Protein AF-A0A8J6DKA1-F1 (afdb_monomer_lite)

pLDDT: mean 72.23, std 20.18, range [33.34, 97.38]

Foldseek 3Di:
DDDDDDDDPPDDDDPDDPDDDPPPDPVVVVVVVVVLCPQAQPLLSVVLVVVLCCQVVVVQLVPDPDPDPNDAAEAEAEAPPPVVSVLPPDDDPDPSNPCNSVSSVVSVVVSCVSGRYDYDYDHDPVVVD

Structure (mmCIF, N/CA/C/O backbone):
data_AF-A0A8J6DKA1-F1
#
_entry.id   AF-A0A8J6DKA1-F1
#
loop_
_atom_site.group_PDB
_atom_site.id
_atom_site.type_symbol
_atom_site.label_atom_id
_atom_site.label_alt_id
_atom_site.label_comp_id
_atom_site.label_asym_id
_atom_site.label_entity_id
_atom_site.label_seq_id
_atom_site.pdbx_PDB_ins_code
_atom_site.Cartn_x
_atom_site.Cartn_y
_atom_site.Cartn_z
_atom_site.occupancy
_atom_site.B_iso_or_equiv
_atom_site.auth_seq_id
_atom_site.auth_comp_id
_atom_site.auth_asym_id
_atom_site.auth_atom_id
_atom_site.pdbx_PDB_model_num
ATOM 1 N N . GLU A 1 1 ? 19.945 14.254 64.269 1.00 43.69 1 GLU A N 1
ATOM 2 C CA . GLU A 1 1 ? 19.054 13.519 63.350 1.00 43.69 1 GLU A CA 1
ATOM 3 C C . GLU A 1 1 ? 18.081 14.505 62.724 1.00 43.69 1 GLU A C 1
ATOM 5 O O . GLU A 1 1 ? 17.643 15.409 63.429 1.00 43.69 1 GLU A O 1
ATOM 10 N N . LEU A 1 2 ? 17.846 14.422 61.411 1.00 46.97 2 LEU A N 1
ATOM 11 C CA . LEU A 1 2 ? 16.911 15.310 60.709 1.00 46.97 2 LEU A CA 1
ATOM 12 C C . LEU A 1 2 ? 15.469 14.788 60.868 1.00 46.97 2 LEU A C 1
ATOM 14 O O . LEU A 1 2 ? 15.275 13.575 60.802 1.00 46.97 2 LEU A O 1
ATOM 18 N N . PRO A 1 3 ? 14.463 15.663 61.047 1.00 52.25 3 PRO A N 1
ATOM 19 C CA . PRO A 1 3 ? 13.072 15.241 61.179 1.00 52.25 3 PRO A CA 1
ATOM 20 C C . PRO A 1 3 ? 12.509 14.704 59.852 1.00 52.25 3 PRO A C 1
ATOM 22 O O . PRO A 1 3 ? 12.832 15.209 58.776 1.00 52.25 3 PRO A O 1
ATOM 25 N N . ALA A 1 4 ? 11.662 13.674 59.945 1.00 54.19 4 ALA A N 1
ATOM 26 C CA . ALA A 1 4 ? 10.959 13.075 58.812 1.00 54.19 4 ALA A CA 1
ATOM 27 C C . ALA A 1 4 ? 9.957 14.068 58.180 1.00 54.19 4 ALA A C 1
ATOM 29 O O . ALA A 1 4 ? 9.335 14.844 58.911 1.00 54.19 4 ALA A O 1
ATOM 30 N N . PRO A 1 5 ? 9.785 14.061 56.844 1.00 53.97 5 PRO A N 1
ATOM 31 C CA . PRO A 1 5 ? 8.886 14.983 56.159 1.00 53.97 5 PRO A CA 1
ATOM 32 C C . PRO A 1 5 ? 7.418 14.687 56.492 1.00 53.97 5 PRO A C 1
ATOM 34 O O . PRO A 1 5 ? 7.010 13.530 56.606 1.00 53.97 5 PRO A O 1
ATOM 37 N N . LEU A 1 6 ? 6.644 15.760 56.654 1.00 50.00 6 LEU A N 1
ATOM 38 C CA . LEU A 1 6 ? 5.221 15.728 56.973 1.00 50.00 6 LEU A CA 1
ATOM 39 C C . LEU A 1 6 ? 4.431 15.141 55.794 1.00 50.00 6 LEU A C 1
ATOM 41 O O . LEU A 1 6 ? 4.631 15.523 54.643 1.00 50.00 6 LEU A O 1
ATOM 45 N N . LEU A 1 7 ? 3.569 14.169 56.098 1.00 53.66 7 LEU A N 1
ATOM 46 C CA . LEU A 1 7 ? 2.579 13.637 55.171 1.00 53.66 7 LEU A CA 1
ATOM 47 C C . LEU A 1 7 ? 1.426 14.638 55.102 1.00 53.66 7 LEU A C 1
ATOM 49 O O . LEU A 1 7 ? 0.649 14.749 56.046 1.00 53.66 7 LEU A O 1
ATOM 53 N N . ASP A 1 8 ? 1.332 15.364 53.995 1.00 46.81 8 ASP A N 1
ATOM 54 C CA . ASP A 1 8 ? 0.204 16.250 53.741 1.00 46.81 8 ASP A CA 1
ATOM 55 C C . ASP A 1 8 ? -1.006 15.404 53.300 1.00 46.81 8 ASP A C 1
ATOM 57 O O . ASP A 1 8 ? -0.985 14.741 52.257 1.00 46.81 8 ASP A O 1
ATOM 61 N N . ASP A 1 9 ? -2.066 15.423 54.113 1.00 48.50 9 ASP A N 1
ATOM 62 C CA . ASP A 1 9 ? -3.357 14.759 53.894 1.00 48.50 9 ASP A CA 1
ATOM 63 C C . ASP A 1 9 ? -4.138 15.380 52.721 1.00 48.50 9 ASP A C 1
ATOM 65 O O . ASP A 1 9 ? -5.172 16.027 52.896 1.00 48.50 9 ASP A O 1
ATOM 69 N N . ASN A 1 10 ? -3.675 15.169 51.490 1.00 47.19 10 ASN A N 1
ATOM 70 C CA . ASN A 1 10 ? -4.478 15.448 50.299 1.00 47.19 10 ASN A CA 1
ATOM 71 C C . ASN A 1 10 ? -4.543 14.232 49.370 1.00 47.19 10 ASN A C 1
ATOM 73 O O . ASN A 1 10 ? -4.232 14.275 48.180 1.00 47.19 10 ASN A O 1
ATOM 77 N N . TYR A 1 11 ? -4.958 13.102 49.948 1.00 39.00 11 TYR A N 1
ATOM 78 C CA . TYR A 1 11 ? -5.411 11.941 49.198 1.00 39.00 11 TYR A CA 1
ATOM 79 C C . TYR A 1 11 ? -6.912 12.095 48.902 1.00 39.00 11 TYR A C 1
ATOM 81 O O . TYR A 1 11 ? -7.758 11.885 49.768 1.00 39.00 11 TYR A O 1
ATOM 89 N N . LYS A 1 12 ? -7.199 12.376 47.623 1.00 38.44 12 LYS A N 1
ATOM 90 C CA . LYS A 1 12 ? -8.488 12.288 46.903 1.00 38.44 12 LYS A CA 1
ATOM 91 C C . LYS A 1 12 ? -9.349 13.550 46.799 1.00 38.44 12 LYS A C 1
ATOM 93 O O . LYS A 1 12 ? -10.258 13.774 47.592 1.00 38.44 12 LYS A O 1
ATOM 98 N N . LYS A 1 13 ? -9.177 14.213 45.656 1.00 38.50 13 LYS A N 1
ATOM 99 C CA . LYS A 1 13 ? -10.180 14.755 44.712 1.00 38.50 13 LYS A CA 1
ATOM 100 C C . LYS A 1 13 ? -9.316 15.352 43.583 1.00 38.50 13 LYS A C 1
ATOM 102 O O . LYS A 1 13 ? -8.400 16.092 43.888 1.00 38.50 13 LYS A O 1
ATOM 107 N N . GLU A 1 14 ? -9.401 15.010 42.305 1.00 33.34 14 GLU A N 1
ATOM 108 C CA . GLU A 1 14 ? -10.546 14.662 41.477 1.00 33.34 14 GLU A CA 1
ATOM 109 C C . GLU A 1 14 ? -10.069 13.757 40.325 1.00 33.34 14 GLU A C 1
ATOM 111 O O . GLU A 1 14 ? -9.041 13.995 39.694 1.00 33.34 14 GLU A O 1
ATOM 116 N N . LEU A 1 15 ? -10.815 12.682 40.069 1.00 39.34 15 LEU A N 1
ATOM 117 C CA . LEU A 1 15 ? -10.857 12.066 38.748 1.00 39.34 15 LEU A CA 1
ATOM 118 C C . LEU A 1 15 ? -11.512 13.074 37.794 1.00 39.34 15 LEU A C 1
ATOM 120 O O . LEU A 1 15 ? -12.534 13.648 38.166 1.00 39.34 15 LEU A O 1
ATOM 124 N N . ASN A 1 16 ? -10.986 13.142 36.566 1.00 33.53 16 ASN A N 1
ATOM 125 C CA . ASN A 1 16 ? -11.526 13.796 35.362 1.00 33.53 16 ASN A CA 1
ATOM 126 C C . ASN A 1 16 ? -10.939 15.181 35.041 1.00 33.53 16 ASN A C 1
ATOM 128 O O . ASN A 1 16 ? -11.424 16.183 35.536 1.00 33.53 16 ASN A O 1
ATOM 132 N N . GLU A 1 17 ? -9.944 15.209 34.147 1.00 38.84 17 GLU A N 1
ATOM 133 C CA . GLU A 1 17 ? -9.934 15.999 32.897 1.00 38.84 17 GLU A CA 1
ATOM 134 C C . GLU A 1 17 ? -8.564 15.840 32.211 1.00 38.84 17 GLU A C 1
ATOM 136 O O . GLU A 1 17 ? -7.704 16.710 32.258 1.00 38.84 17 GLU A O 1
ATOM 141 N N . ASP A 1 18 ? -8.347 14.693 31.560 1.00 38.53 18 ASP A N 1
ATOM 142 C CA . ASP A 1 18 ? -7.302 14.557 30.536 1.00 38.53 18 ASP A CA 1
ATOM 143 C C . ASP A 1 18 ? -7.975 14.596 29.159 1.00 38.53 18 ASP A C 1
ATOM 145 O O . ASP A 1 18 ? -8.184 13.573 28.508 1.00 38.53 18 ASP A O 1
ATOM 149 N N . ILE A 1 19 ? -8.444 15.782 28.760 1.00 42.25 19 ILE A N 1
ATOM 150 C CA . ILE A 1 19 ? -8.932 16.042 27.401 1.00 42.25 19 ILE A CA 1
ATOM 151 C C . ILE A 1 19 ? -8.562 17.472 27.015 1.00 42.25 19 ILE A C 1
ATOM 153 O O . ILE A 1 19 ? -9.199 18.425 27.453 1.00 42.25 19 ILE A O 1
ATOM 157 N N . GLY A 1 20 ? -7.613 17.630 26.089 1.00 34.81 20 GLY A N 1
ATOM 158 C CA . GLY A 1 20 ? -7.610 18.838 25.267 1.00 34.81 20 GLY A CA 1
ATOM 159 C C . GLY A 1 20 ? -6.317 19.187 24.549 1.00 34.81 20 GLY A C 1
ATOM 160 O O . GLY A 1 20 ? -5.529 19.988 25.026 1.00 34.81 20 GLY A O 1
ATOM 161 N N . ASN A 1 21 ? -6.222 18.719 23.304 1.00 40.06 21 ASN A N 1
ATOM 162 C CA . ASN A 1 21 ? -5.446 19.312 22.212 1.00 40.06 21 ASN A CA 1
ATOM 163 C C . ASN A 1 21 ? -3.913 19.248 22.277 1.00 40.06 21 ASN A C 1
ATOM 165 O O . ASN A 1 21 ? -3.230 20.267 22.248 1.00 40.06 21 ASN A O 1
ATOM 169 N N . GLN A 1 22 ? -3.367 18.054 22.045 1.00 45.53 22 GLN A N 1
ATOM 170 C CA . GLN A 1 22 ? -2.225 17.954 21.129 1.00 45.53 22 GLN A CA 1
ATOM 171 C C . GLN A 1 22 ? -2.742 17.722 19.702 1.00 45.53 22 GLN A C 1
ATOM 173 O O . GLN A 1 22 ? -2.632 16.633 19.141 1.00 45.53 22 GLN A O 1
ATOM 178 N N . LYS A 1 23 ? -3.327 18.763 19.090 1.00 46.59 23 LYS A N 1
ATOM 179 C CA . LYS A 1 23 ? -3.440 18.823 17.626 1.00 46.59 23 LYS A CA 1
ATOM 180 C C . LYS A 1 23 ? -2.030 19.053 17.096 1.00 46.59 23 LYS A C 1
ATOM 182 O O . LYS A 1 23 ? -1.592 20.191 16.942 1.00 46.59 23 LYS A O 1
ATOM 187 N N . THR A 1 24 ? -1.298 17.975 16.832 1.00 42.34 24 THR A N 1
ATOM 188 C CA . THR A 1 24 ? -0.1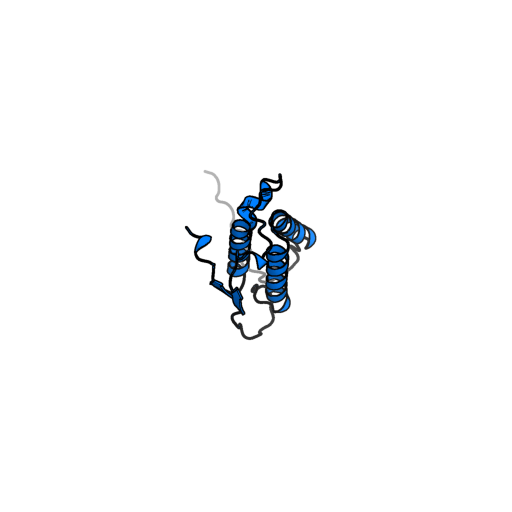72 18.083 15.904 1.00 42.34 24 THR A CA 1
ATOM 189 C C . THR A 1 24 ? -0.738 18.651 14.600 1.00 42.34 24 THR A C 1
ATOM 191 O O . THR A 1 24 ? -1.753 18.141 14.118 1.00 42.34 24 THR A O 1
ATOM 194 N N . PRO A 1 25 ? -0.183 19.753 14.060 1.00 42.00 25 PRO A N 1
ATOM 195 C CA . PRO A 1 25 ? -0.752 20.387 12.885 1.00 42.00 25 PRO A CA 1
ATOM 196 C C . PRO A 1 25 ? -0.794 19.351 11.772 1.00 42.00 25 PRO A C 1
ATOM 198 O O . PRO A 1 25 ? 0.229 18.745 11.453 1.00 42.00 25 PRO A O 1
ATOM 201 N N . GLU A 1 26 ? -1.965 19.145 11.186 1.00 52.41 26 GLU A N 1
ATOM 202 C CA . GLU A 1 26 ? -2.180 18.272 10.032 1.00 52.41 26 GLU A CA 1
ATOM 203 C C . GLU A 1 26 ? -1.108 18.507 8.946 1.00 52.41 26 GLU A C 1
ATOM 205 O O . GLU A 1 26 ? -0.643 17.572 8.301 1.00 52.41 26 GLU A O 1
ATOM 210 N N . SER A 1 27 ? -0.610 19.747 8.837 1.00 48.28 27 SER A N 1
ATOM 211 C CA . SER A 1 27 ? 0.508 20.163 7.985 1.00 48.28 27 SER A CA 1
ATOM 212 C C . SER A 1 27 ? 1.851 19.483 8.295 1.00 48.28 27 SER A C 1
ATOM 214 O O . SER A 1 27 ? 2.569 19.141 7.359 1.00 48.28 27 SER A O 1
ATOM 216 N N . ASN A 1 28 ? 2.193 19.230 9.562 1.00 52.00 28 ASN A N 1
ATOM 217 C CA . ASN A 1 28 ? 3.434 18.555 9.968 1.00 52.00 28 ASN A CA 1
ATOM 218 C C . ASN A 1 28 ? 3.401 17.052 9.658 1.00 52.00 28 ASN A C 1
ATOM 220 O O . ASN A 1 28 ? 4.393 16.489 9.188 1.00 52.00 28 ASN A O 1
ATOM 224 N N . ILE A 1 29 ? 2.254 16.398 9.872 1.00 54.00 29 ILE A N 1
ATOM 225 C CA . ILE A 1 29 ? 2.061 14.992 9.484 1.00 54.00 29 ILE A CA 1
ATOM 226 C C . ILE A 1 29 ? 2.068 14.885 7.956 1.00 54.00 29 ILE A C 1
ATOM 228 O O . ILE A 1 29 ? 2.826 14.093 7.399 1.00 54.00 29 ILE A O 1
ATOM 232 N N . LYS A 1 30 ? 1.314 15.747 7.266 1.00 51.06 30 LYS A N 1
ATOM 233 C CA . LYS A 1 30 ? 1.263 15.815 5.800 1.00 51.06 30 LYS A CA 1
ATOM 234 C C . LYS A 1 30 ? 2.645 16.062 5.187 1.00 51.06 30 LYS A C 1
ATOM 236 O O . LYS A 1 30 ? 2.983 15.393 4.214 1.00 51.06 30 LYS A O 1
ATOM 241 N N . MET A 1 31 ? 3.477 16.916 5.794 1.00 45.59 31 MET A N 1
ATOM 242 C CA . MET A 1 31 ? 4.881 17.101 5.401 1.00 45.59 31 MET A CA 1
ATOM 243 C C . MET A 1 31 ? 5.720 15.835 5.621 1.00 45.59 31 MET A C 1
ATOM 245 O O . MET A 1 31 ? 6.392 15.399 4.690 1.00 45.59 31 MET A O 1
ATOM 249 N N . LYS A 1 32 ? 5.655 15.181 6.792 1.00 54.88 32 LYS A N 1
ATOM 250 C CA . LYS A 1 32 ? 6.422 13.942 7.060 1.00 54.88 32 LYS A CA 1
ATOM 251 C C . LYS A 1 32 ? 6.074 12.802 6.103 1.00 54.88 32 LYS A C 1
ATOM 253 O O . LYS A 1 32 ? 6.965 12.035 5.740 1.00 54.88 32 LYS A O 1
ATOM 258 N N . ILE A 1 33 ? 4.813 12.674 5.690 1.00 58.06 33 ILE A N 1
ATOM 259 C CA . ILE A 1 33 ? 4.424 11.657 4.705 1.00 58.06 33 ILE A CA 1
ATOM 260 C C . ILE A 1 33 ? 4.813 12.106 3.283 1.00 58.06 33 ILE A C 1
ATOM 262 O O . ILE A 1 33 ? 5.324 11.295 2.516 1.00 58.06 33 ILE A O 1
ATOM 266 N N . ALA A 1 34 ? 4.688 13.395 2.942 1.00 57.09 34 ALA A N 1
ATOM 267 C CA . ALA A 1 34 ? 5.127 13.926 1.645 1.00 57.09 34 ALA A CA 1
ATOM 268 C C . ALA A 1 34 ? 6.614 13.649 1.353 1.00 57.09 34 ALA A C 1
ATOM 270 O O . ALA A 1 34 ? 6.937 13.236 0.239 1.00 57.09 34 ALA A O 1
ATOM 271 N N . TRP A 1 35 ? 7.496 13.768 2.354 1.00 58.16 35 TRP A N 1
ATOM 272 C CA . TRP A 1 35 ? 8.913 13.397 2.220 1.00 58.16 35 TRP A CA 1
ATOM 273 C C . TRP A 1 35 ? 9.121 11.905 1.928 1.00 58.16 35 TRP A C 1
ATOM 275 O O . TRP A 1 35 ? 10.016 11.547 1.167 1.00 58.16 35 TRP A O 1
ATOM 285 N N . ARG A 1 36 ? 8.262 11.022 2.458 1.00 62.31 36 ARG A N 1
ATOM 286 C CA . ARG A 1 36 ? 8.312 9.577 2.159 1.00 62.31 36 ARG A CA 1
ATOM 287 C C . ARG A 1 36 ? 7.888 9.252 0.723 1.00 62.31 36 ARG A C 1
ATOM 289 O O . ARG A 1 36 ? 8.271 8.207 0.208 1.00 62.31 36 ARG A O 1
ATOM 296 N N . TYR A 1 37 ? 7.124 10.138 0.081 1.00 67.44 37 TYR A N 1
ATOM 297 C CA . TYR A 1 37 ? 6.613 9.970 -1.282 1.00 67.44 37 TYR A CA 1
ATOM 298 C C . TYR A 1 37 ? 7.493 10.600 -2.371 1.00 67.44 37 TYR A C 1
ATOM 300 O O . TYR A 1 37 ? 7.166 10.455 -3.549 1.00 67.44 37 TYR A O 1
ATOM 308 N N . HIS A 1 38 ? 8.553 11.333 -2.012 1.00 67.12 38 HIS A N 1
ATOM 309 C CA . HIS A 1 38 ? 9.327 12.132 -2.971 1.00 67.12 38 HIS A CA 1
ATOM 310 C C . HIS A 1 38 ? 10.040 11.281 -4.036 1.00 67.12 38 HIS A C 1
ATOM 312 O O . HIS A 1 38 ? 10.132 11.705 -5.180 1.00 67.12 38 HIS A O 1
ATOM 318 N N . SER A 1 39 ? 10.461 10.063 -3.691 1.00 74.38 39 SER A N 1
ATOM 319 C CA . SER A 1 39 ? 11.218 9.174 -4.589 1.00 74.38 39 SER A CA 1
ATOM 320 C C . SER A 1 39 ? 10.415 7.966 -5.094 1.00 74.38 39 SER A C 1
ATOM 322 O O . SER A 1 39 ? 10.987 6.899 -5.316 1.00 74.38 39 SER A O 1
ATOM 324 N N . LEU A 1 40 ? 9.086 8.080 -5.189 1.00 84.56 40 LEU A N 1
ATOM 325 C CA . LEU A 1 40 ? 8.224 7.021 -5.729 1.00 84.56 40 LEU A CA 1
ATOM 326 C C . LEU A 1 40 ? 7.763 7.358 -7.144 1.00 84.56 40 LEU A C 1
ATOM 328 O O . LEU A 1 40 ? 7.468 8.518 -7.439 1.00 84.56 40 LEU A O 1
ATOM 332 N N . THR A 1 41 ? 7.600 6.331 -7.981 1.00 86.19 41 THR A N 1
ATOM 333 C CA . THR A 1 41 ? 6.932 6.481 -9.278 1.00 86.19 41 THR A CA 1
ATOM 334 C C . THR A 1 41 ? 5.492 6.956 -9.089 1.00 86.19 41 THR A C 1
ATOM 336 O O . THR A 1 41 ? 4.863 6.776 -8.035 1.00 86.19 41 THR A O 1
ATOM 339 N N . HIS A 1 42 ? 4.944 7.580 -10.133 1.00 85.44 42 HIS A N 1
ATOM 340 C CA . HIS A 1 42 ? 3.596 8.140 -10.085 1.00 85.44 42 HIS A CA 1
ATOM 341 C C . HIS A 1 42 ? 2.538 7.080 -9.732 1.00 85.44 42 HIS A C 1
ATOM 343 O O . HIS A 1 42 ? 1.645 7.351 -8.924 1.00 85.44 42 HIS A O 1
ATOM 349 N N . GLY A 1 43 ? 2.670 5.863 -10.275 1.00 88.75 43 GLY A N 1
ATOM 350 C CA . GLY A 1 43 ? 1.757 4.750 -10.004 1.00 88.75 43 GLY A CA 1
ATOM 351 C C . GLY A 1 43 ? 1.722 4.368 -8.524 1.00 88.75 43 GLY A C 1
ATOM 352 O O . GLY A 1 43 ? 0.653 4.343 -7.907 1.00 88.75 43 GLY A O 1
ATOM 353 N N . TYR A 1 44 ? 2.892 4.156 -7.919 1.00 91.31 44 TYR A N 1
ATOM 354 C CA . TYR A 1 44 ? 3.013 3.813 -6.500 1.00 91.31 44 TYR A CA 1
ATOM 355 C C . TYR A 1 44 ? 2.521 4.922 -5.573 1.00 91.31 44 TYR A C 1
ATOM 357 O O . TYR A 1 44 ? 1.826 4.650 -4.590 1.00 91.31 44 TYR A O 1
ATOM 365 N N . LYS A 1 45 ? 2.825 6.183 -5.899 1.00 89.38 45 LYS A N 1
ATOM 366 C CA . LYS A 1 45 ? 2.358 7.335 -5.122 1.00 89.38 45 LYS A CA 1
ATOM 367 C C . LYS A 1 45 ? 0.833 7.443 -5.130 1.00 89.38 45 LYS A C 1
ATOM 369 O O . LYS A 1 45 ? 0.232 7.613 -4.069 1.00 89.38 45 LYS A O 1
ATOM 374 N N . LYS A 1 46 ? 0.208 7.300 -6.303 1.00 91.19 46 LYS A N 1
ATOM 375 C CA . LYS A 1 46 ? -1.253 7.360 -6.453 1.00 91.19 46 LYS A CA 1
ATOM 376 C C . LYS A 1 46 ? -1.943 6.229 -5.691 1.00 91.19 46 LYS A C 1
ATOM 378 O O . LYS A 1 46 ? -2.931 6.476 -5.003 1.00 91.19 46 LYS A O 1
ATOM 383 N N . LEU A 1 47 ? -1.395 5.013 -5.755 1.00 94.50 47 LEU A N 1
ATOM 384 C CA . LEU A 1 47 ? -1.928 3.872 -5.010 1.00 94.50 47 LEU A CA 1
ATOM 385 C C . LEU A 1 47 ? -1.823 4.075 -3.491 1.00 94.50 47 LEU A C 1
ATOM 387 O O . LEU A 1 47 ? -2.798 3.838 -2.781 1.00 94.50 47 LEU A O 1
ATOM 391 N N . LEU A 1 48 ? -0.678 4.546 -2.985 1.00 93.69 48 LEU A N 1
ATOM 392 C CA . LEU A 1 48 ? -0.520 4.813 -1.550 1.00 93.69 48 LEU A CA 1
ATOM 393 C C . LEU A 1 48 ? -1.499 5.876 -1.056 1.00 93.69 48 LEU A C 1
ATOM 395 O O . LEU A 1 48 ? -2.125 5.679 -0.019 1.00 93.69 48 LEU A O 1
ATOM 399 N N . GLN A 1 49 ? -1.670 6.966 -1.807 1.00 92.88 49 GLN A N 1
ATOM 400 C CA . GLN A 1 49 ? -2.643 8.008 -1.469 1.00 92.88 49 GLN A CA 1
ATOM 401 C C . GLN A 1 49 ? -4.073 7.467 -1.443 1.00 92.88 49 GLN A C 1
ATOM 403 O O . GLN A 1 49 ? -4.822 7.765 -0.519 1.00 92.88 49 GLN A O 1
ATOM 408 N N . PHE A 1 50 ? -4.437 6.633 -2.417 1.00 94.94 50 PHE A N 1
ATOM 409 C CA . PHE A 1 50 ? -5.753 6.007 -2.462 1.00 94.94 50 PHE A CA 1
ATOM 410 C C . PHE A 1 50 ? -6.014 5.116 -1.239 1.00 94.94 50 PHE A C 1
ATOM 412 O O . PHE A 1 50 ? -7.028 5.280 -0.563 1.00 94.94 50 PHE A O 1
ATOM 419 N N . ILE A 1 51 ? -5.074 4.224 -0.907 1.00 95.12 51 ILE A N 1
ATOM 420 C CA . ILE A 1 51 ? -5.188 3.344 0.267 1.00 95.12 51 ILE A CA 1
ATOM 421 C C . ILE A 1 51 ? -5.253 4.173 1.555 1.00 95.12 51 ILE A C 1
ATOM 423 O O . ILE A 1 51 ? -6.068 3.894 2.433 1.00 95.12 51 ILE A O 1
ATOM 427 N N . GLN A 1 52 ? -4.416 5.205 1.661 1.00 93.12 52 GLN A N 1
ATOM 428 C CA . GLN A 1 52 ? -4.383 6.101 2.809 1.00 93.12 52 GLN A CA 1
ATOM 429 C C . GLN A 1 52 ? -5.730 6.816 3.002 1.00 93.12 52 GLN A C 1
ATOM 431 O O . GLN A 1 52 ? -6.231 6.860 4.124 1.00 93.12 52 GLN A O 1
ATOM 436 N N . ASN A 1 53 ? -6.335 7.325 1.927 1.00 92.44 53 ASN A N 1
ATOM 437 C CA . ASN A 1 53 ? -7.641 7.979 1.994 1.00 92.44 53 ASN A CA 1
ATOM 438 C C . ASN A 1 53 ? -8.732 7.013 2.459 1.00 92.44 53 ASN A C 1
ATOM 440 O O . ASN A 1 53 ? -9.449 7.348 3.394 1.00 92.44 53 ASN A O 1
ATOM 444 N N . ILE A 1 54 ? -8.799 5.795 1.903 1.00 91.81 54 ILE A N 1
ATOM 445 C CA . ILE A 1 54 ? -9.772 4.780 2.351 1.00 91.81 54 ILE A CA 1
ATOM 446 C C . ILE A 1 54 ? -9.600 4.488 3.845 1.00 91.81 54 ILE A C 1
ATOM 448 O O . ILE A 1 54 ? -10.579 4.439 4.585 1.00 91.81 54 ILE A O 1
ATOM 452 N N . ILE A 1 55 ? -8.357 4.318 4.308 1.00 90.62 55 ILE A N 1
ATOM 453 C CA . ILE A 1 55 ? -8.070 4.025 5.718 1.00 90.62 55 ILE A CA 1
ATOM 454 C C . ILE A 1 55 ? -8.598 5.126 6.644 1.00 90.62 55 ILE A C 1
ATOM 456 O O . ILE A 1 55 ? -9.185 4.808 7.679 1.00 90.62 55 ILE A O 1
ATOM 460 N N . TYR A 1 56 ? -8.409 6.396 6.284 1.00 88.38 56 TYR A N 1
ATOM 461 C CA . TYR A 1 56 ? -8.828 7.519 7.123 1.00 88.38 56 TYR A CA 1
ATOM 462 C C . TYR A 1 56 ? -10.319 7.839 7.005 1.00 88.38 56 TYR A C 1
ATOM 464 O O . TYR A 1 56 ? -10.977 8.040 8.023 1.00 88.38 56 TYR A O 1
ATOM 472 N N . GLU A 1 57 ? -10.865 7.862 5.789 1.00 86.62 57 GLU A N 1
ATOM 473 C CA . GLU A 1 57 ? -12.274 8.188 5.545 1.00 86.62 57 GLU A CA 1
ATOM 474 C C . GLU A 1 57 ? -13.210 7.129 6.137 1.00 86.62 57 GLU A C 1
ATOM 476 O O . GLU A 1 57 ? -14.243 7.464 6.723 1.00 86.62 57 GLU A O 1
ATOM 481 N N . GLU A 1 58 ? -12.831 5.850 6.052 1.00 84.69 58 GLU A N 1
ATOM 482 C CA . GLU A 1 58 ? -13.623 4.757 6.620 1.00 84.69 58 GLU A CA 1
ATOM 483 C C . GLU A 1 58 ? -13.273 4.433 8.083 1.00 84.69 58 GLU A C 1
ATOM 485 O O . GLU A 1 58 ? -13.984 3.658 8.728 1.00 84.69 58 GLU A O 1
ATOM 490 N N . GLY A 1 59 ? -12.233 5.064 8.641 1.00 86.19 59 GLY A N 1
ATOM 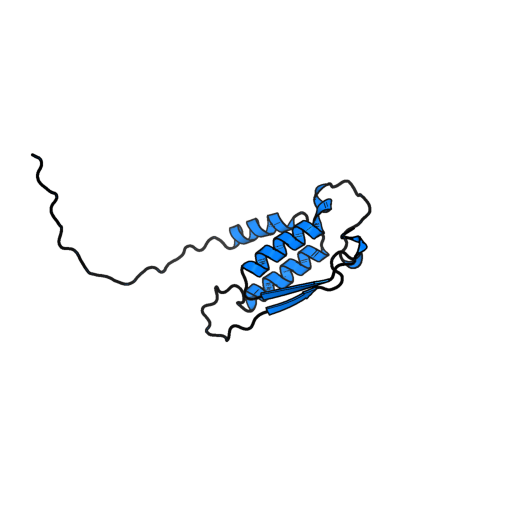491 C CA . GLY A 1 59 ? -11.857 4.939 10.052 1.00 86.19 59 GLY A CA 1
ATOM 492 C C . GLY A 1 59 ? -11.175 3.616 10.415 1.00 86.19 59 GLY A C 1
ATOM 493 O O . GLY A 1 59 ? -11.286 3.161 11.557 1.00 86.19 59 GLY A O 1
ATOM 494 N N . PHE A 1 60 ? -10.467 2.994 9.466 1.00 87.12 60 PHE A N 1
ATOM 495 C CA . PHE A 1 60 ? -9.673 1.783 9.704 1.00 87.12 60 PHE A CA 1
ATOM 496 C C . PHE A 1 60 ? -8.397 2.051 10.515 1.00 87.12 60 PHE A C 1
ATOM 498 O O . PHE A 1 60 ? -7.774 1.102 10.979 1.00 87.12 60 PHE A O 1
ATOM 505 N N . ASP A 1 61 ? -7.999 3.308 10.710 1.00 84.00 61 ASP A N 1
ATOM 506 C CA . ASP A 1 61 ? -6.825 3.718 11.496 1.00 84.00 61 ASP A CA 1
ATOM 507 C C . ASP A 1 61 ? -6.985 3.544 13.023 1.00 84.00 61 ASP A C 1
ATOM 509 O O . ASP A 1 61 ? -6.027 3.689 13.779 1.00 84.00 61 ASP A O 1
ATOM 513 N N . GLY A 1 62 ? -8.199 3.237 13.492 1.00 77.25 62 GLY A N 1
ATOM 514 C CA . GLY A 1 62 ? -8.507 3.052 14.910 1.00 77.25 62 GLY A CA 1
ATOM 515 C C . GLY A 1 62 ? -8.632 4.348 15.718 1.00 77.25 62 GLY A C 1
ATOM 516 O O . GLY A 1 62 ? -8.875 4.266 16.922 1.00 77.25 62 GLY A O 1
ATOM 517 N N . SER A 1 63 ? -8.514 5.523 15.086 1.00 77.44 63 SER A N 1
ATOM 518 C CA . SER A 1 63 ? -8.684 6.827 15.750 1.00 77.44 63 SER A CA 1
ATOM 519 C C . SER A 1 63 ? -10.159 7.238 15.872 1.00 77.44 63 SER A C 1
ATOM 521 O O . SER A 1 63 ? -10.539 8.057 16.720 1.00 77.44 63 SER A O 1
ATOM 523 N N . SER A 1 64 ? -11.022 6.650 15.037 1.00 69.62 64 SER A N 1
ATOM 524 C CA . SER A 1 64 ? -12.442 6.981 15.009 1.00 69.62 64 SER A CA 1
ATOM 525 C C . SER A 1 64 ? -13.182 6.441 16.244 1.00 69.62 64 SER A C 1
ATOM 527 O O . SER A 1 64 ? -13.218 5.247 16.531 1.00 69.62 64 SER A O 1
ATOM 529 N N . HIS A 1 65 ? -13.836 7.343 16.981 1.00 61.69 65 HIS A N 1
ATOM 530 C CA . HIS A 1 65 ? -14.642 7.018 18.168 1.00 61.69 65 HIS A CA 1
ATOM 531 C C . HIS A 1 65 ? -16.046 6.485 17.815 1.00 61.69 65 HIS A C 1
ATOM 533 O O . HIS A 1 65 ? -16.890 6.279 18.691 1.00 61.69 65 HIS A O 1
ATOM 539 N N . LYS A 1 66 ? -16.344 6.286 16.524 1.00 60.56 66 LYS A N 1
ATOM 540 C CA . LYS A 1 66 ? -17.654 5.800 16.084 1.00 60.56 66 LYS A CA 1
ATOM 541 C C . LYS A 1 66 ? -17.700 4.285 16.268 1.00 60.56 66 LYS A C 1
ATOM 543 O O . LYS A 1 66 ? -16.897 3.568 15.683 1.00 60.56 66 LYS A O 1
ATOM 548 N N . LYS A 1 67 ? -18.672 3.796 17.049 1.00 60.38 67 LYS A N 1
ATOM 549 C CA . LYS A 1 67 ? -18.988 2.368 17.270 1.00 60.38 67 LYS A CA 1
ATOM 550 C C . LYS A 1 67 ? -19.520 1.678 15.995 1.00 60.38 67 LYS A C 1
ATOM 552 O O . LYS A 1 67 ? -20.555 1.020 16.023 1.00 60.38 67 LYS A O 1
ATOM 557 N N . LYS A 1 68 ? -18.859 1.864 14.852 1.00 67.75 68 LYS A N 1
ATOM 558 C CA . LYS A 1 68 ? -19.094 1.075 13.642 1.00 67.75 68 LYS A CA 1
ATOM 559 C C . LYS A 1 68 ? -18.469 -0.299 13.886 1.00 67.75 68 LYS A C 1
ATOM 561 O O . LYS A 1 68 ? -17.423 -0.389 14.532 1.00 67.75 68 LYS A O 1
ATOM 566 N N . GLN A 1 69 ? -19.109 -1.372 13.426 1.00 68.00 69 GLN A N 1
ATOM 567 C CA . GLN A 1 69 ? -18.473 -2.685 13.502 1.00 68.00 69 GLN A CA 1
ATOM 568 C C . GLN A 1 69 ? -17.121 -2.629 12.787 1.00 68.00 69 GLN A C 1
ATOM 570 O O . GLN A 1 69 ? -17.007 -2.073 11.693 1.00 68.00 69 GLN A O 1
ATOM 575 N N . LYS A 1 70 ? -16.092 -3.157 13.449 1.00 68.88 70 LYS A N 1
ATOM 576 C CA . LYS A 1 70 ? -14.720 -3.139 12.954 1.00 68.88 70 LYS A CA 1
ATOM 577 C C . LYS A 1 70 ? -14.571 -4.193 11.857 1.00 68.88 70 LYS A C 1
ATOM 579 O O . LYS A 1 70 ? -14.191 -5.327 12.131 1.00 68.88 70 LYS A O 1
ATOM 584 N N . ASN A 1 71 ? -14.905 -3.823 10.625 1.00 83.06 71 ASN A N 1
ATOM 585 C CA . ASN A 1 71 ? -14.591 -4.634 9.455 1.00 83.06 71 ASN A CA 1
ATOM 586 C C . ASN A 1 71 ? -13.092 -4.538 9.150 1.00 83.06 71 ASN A C 1
ATOM 588 O O . ASN A 1 71 ? -12.474 -3.502 9.371 1.00 83.06 71 ASN A O 1
ATOM 592 N N . ILE A 1 72 ? -12.505 -5.626 8.653 1.00 90.31 72 ILE A N 1
ATOM 593 C CA . ILE A 1 72 ? -11.107 -5.637 8.207 1.00 90.31 72 ILE A CA 1
ATOM 594 C C . ILE A 1 72 ? -11.078 -5.221 6.736 1.00 90.31 72 ILE A C 1
ATOM 596 O O . ILE A 1 72 ? -11.701 -5.887 5.905 1.00 90.31 72 ILE A O 1
ATOM 600 N N . LEU A 1 73 ? -10.328 -4.169 6.404 1.00 93.62 73 LEU A N 1
ATOM 601 C CA . LEU A 1 73 ? -10.086 -3.774 5.016 1.00 93.62 73 LEU A CA 1
ATOM 602 C C . LEU A 1 73 ? -9.185 -4.814 4.334 1.00 93.62 73 LEU A C 1
ATOM 604 O O . LEU A 1 73 ? -8.057 -5.050 4.764 1.00 93.62 73 LEU A O 1
ATOM 608 N N . ARG A 1 74 ? -9.674 -5.444 3.265 1.00 95.50 74 ARG A N 1
ATOM 609 C CA . ARG A 1 74 ? -8.920 -6.436 2.485 1.00 95.50 74 ARG A CA 1
ATOM 610 C C . ARG A 1 74 ? -8.472 -5.812 1.172 1.00 95.50 74 ARG A C 1
ATOM 612 O O . ARG A 1 74 ? -9.308 -5.404 0.373 1.00 95.50 74 ARG A O 1
ATOM 619 N N . ILE A 1 75 ? -7.166 -5.756 0.950 1.00 97.12 75 ILE A N 1
ATOM 620 C CA . ILE A 1 75 ? -6.553 -5.134 -0.225 1.00 97.12 75 ILE A CA 1
ATOM 621 C C . ILE A 1 75 ? -5.870 -6.228 -1.046 1.00 97.12 75 ILE A C 1
ATOM 623 O O . ILE A 1 75 ? -5.095 -7.020 -0.514 1.00 97.12 75 ILE A O 1
ATOM 627 N N . GLY A 1 76 ? -6.157 -6.280 -2.344 1.00 97.38 76 GLY A N 1
ATOM 628 C CA . GLY A 1 76 ? -5.456 -7.137 -3.296 1.00 97.38 76 GLY A CA 1
ATOM 629 C C . GLY A 1 76 ? -4.731 -6.275 -4.318 1.00 97.38 76 GLY A C 1
ATOM 630 O O . GLY A 1 76 ? -5.376 -5.502 -5.022 1.00 97.38 76 GLY A O 1
ATOM 631 N N . VAL A 1 77 ? -3.408 -6.398 -4.404 1.00 95.75 77 VAL A N 1
ATOM 632 C CA . VAL A 1 77 ? -2.597 -5.694 -5.404 1.00 95.75 77 VAL A CA 1
ATOM 633 C C . VAL A 1 77 ? -1.984 -6.720 -6.347 1.00 95.75 77 VAL A C 1
ATOM 635 O O . VAL A 1 77 ? -1.120 -7.509 -5.959 1.00 95.75 77 VAL A O 1
ATOM 638 N N . GLN A 1 78 ? -2.455 -6.718 -7.591 1.00 94.06 78 GLN A N 1
ATOM 639 C CA . GLN A 1 78 ? -2.004 -7.660 -8.606 1.00 94.06 78 GLN A CA 1
ATOM 640 C C . GLN A 1 78 ? -0.827 -7.119 -9.414 1.00 94.06 78 GLN A C 1
ATOM 642 O O . GLN A 1 78 ? -0.734 -5.915 -9.652 1.00 94.06 78 GLN A O 1
ATOM 647 N N . SER A 1 79 ? 0.049 -8.030 -9.843 1.00 92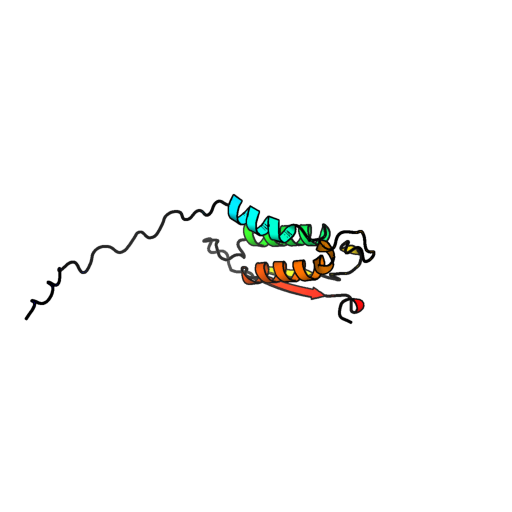.19 79 SER A N 1
ATOM 648 C CA . SER A 1 79 ? 1.177 -7.757 -10.743 1.00 92.19 79 SER A CA 1
ATOM 649 C C . SER A 1 79 ? 1.973 -6.491 -10.382 1.00 92.19 79 SER A C 1
ATOM 651 O O . SER A 1 79 ? 2.315 -5.692 -11.260 1.00 92.19 79 SER A O 1
ATOM 653 N N . LEU A 1 80 ? 2.227 -6.262 -9.088 1.00 91.81 80 LEU A N 1
ATOM 654 C CA . LEU A 1 80 ? 2.968 -5.086 -8.622 1.00 91.81 80 LEU A CA 1
ATOM 655 C C . LEU A 1 80 ? 4.435 -5.196 -9.094 1.00 91.81 80 LEU A C 1
ATOM 657 O O . LEU A 1 80 ? 4.970 -6.297 -9.199 1.00 91.81 80 LEU A O 1
ATOM 661 N N . GLY A 1 81 ? 5.050 -4.079 -9.490 1.00 87.44 81 GLY A N 1
ATOM 662 C CA . GLY A 1 81 ? 6.380 -4.081 -10.114 1.00 87.44 81 GLY A CA 1
ATOM 663 C C . GLY A 1 81 ? 6.416 -4.506 -11.586 1.00 87.44 81 GLY A C 1
ATOM 664 O O . GLY A 1 81 ? 7.477 -4.490 -12.200 1.00 87.44 81 GLY A O 1
ATOM 665 N N . SER A 1 82 ? 5.278 -4.868 -12.191 1.00 88.12 82 SER A N 1
ATOM 666 C CA . SER A 1 82 ? 5.211 -5.013 -13.651 1.00 88.12 82 SER A CA 1
ATOM 667 C C . SER A 1 82 ? 5.441 -3.663 -14.361 1.00 88.12 82 SER A C 1
ATOM 669 O O . SER A 1 82 ? 5.202 -2.614 -13.755 1.00 88.12 82 SER A O 1
ATOM 671 N N . PRO A 1 83 ? 5.817 -3.654 -15.657 1.00 83.69 83 PRO A N 1
ATOM 672 C CA . PRO A 1 83 ? 6.068 -2.417 -16.412 1.00 83.69 83 PRO A CA 1
ATOM 673 C C . PRO A 1 83 ? 4.916 -1.396 -16.396 1.00 83.69 83 PRO A C 1
ATOM 675 O O . PRO A 1 83 ? 5.130 -0.206 -16.595 1.00 83.69 83 PRO A O 1
ATOM 678 N N . LEU A 1 84 ? 3.689 -1.838 -16.102 1.00 83.94 84 LEU A N 1
ATOM 679 C CA . LEU A 1 84 ? 2.506 -0.981 -15.977 1.00 83.94 84 LEU A CA 1
ATOM 680 C C . LEU A 1 84 ? 2.602 0.051 -14.837 1.00 83.94 84 LEU A C 1
ATOM 682 O O . LEU A 1 84 ? 1.850 1.023 -14.835 1.00 83.94 84 LEU A O 1
ATOM 686 N N . TRP A 1 85 ? 3.498 -0.149 -13.865 1.00 85.06 85 TRP A N 1
ATOM 687 C CA . TRP A 1 85 ? 3.668 0.749 -12.716 1.00 85.06 85 TRP A CA 1
ATOM 688 C C . TRP A 1 85 ? 4.623 1.922 -12.974 1.00 85.06 85 TRP A C 1
ATOM 690 O O . TRP A 1 85 ? 4.747 2.796 -12.112 1.00 85.06 85 TRP A O 1
ATOM 700 N N . GLY A 1 86 ? 5.249 1.970 -14.156 1.00 73.94 86 GLY A N 1
ATOM 701 C CA . GLY A 1 86 ? 6.171 3.042 -14.534 1.00 73.94 86 GLY A CA 1
ATOM 702 C C . GLY A 1 86 ? 7.482 3.022 -13.745 1.00 73.94 86 GLY A C 1
ATOM 703 O O . GLY A 1 86 ? 8.062 4.078 -13.513 1.00 73.94 86 GLY A O 1
ATOM 704 N N . ASP A 1 87 ? 7.915 1.844 -13.277 1.00 68.38 87 ASP A N 1
ATOM 705 C CA . ASP A 1 87 ? 9.324 1.618 -12.941 1.00 68.38 87 ASP A CA 1
ATOM 706 C C . ASP A 1 87 ? 10.071 1.504 -14.273 1.00 68.38 87 ASP A C 1
ATOM 708 O O . ASP A 1 87 ? 10.145 0.431 -14.875 1.00 68.38 87 ASP A O 1
ATOM 712 N N . ASP A 1 88 ? 10.554 2.632 -14.784 1.00 63.44 88 ASP A N 1
ATOM 713 C CA . ASP A 1 88 ? 11.352 2.646 -16.002 1.0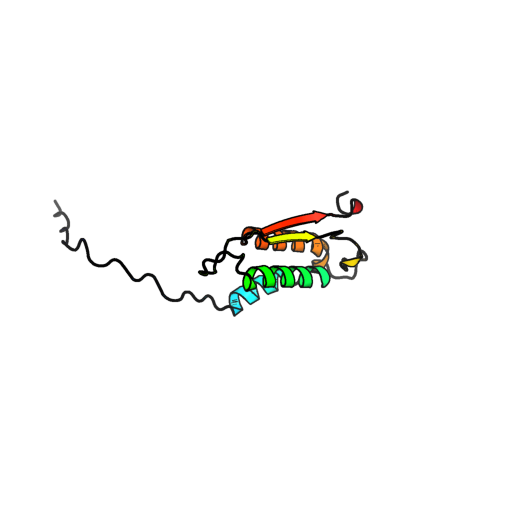0 63.44 88 ASP A CA 1
ATOM 714 C C . ASP A 1 88 ? 12.678 1.918 -15.722 1.00 63.44 88 ASP A C 1
ATOM 716 O O . ASP A 1 88 ? 13.562 2.415 -15.027 1.00 63.44 88 ASP A O 1
ATOM 720 N N . ILE A 1 89 ? 12.810 0.701 -16.260 1.00 57.97 89 ILE A N 1
ATOM 721 C CA . ILE A 1 89 ? 14.002 -0.165 -16.150 1.00 57.97 89 ILE A CA 1
ATOM 722 C C . ILE A 1 89 ? 15.228 0.467 -16.849 1.00 57.97 89 ILE A C 1
ATOM 724 O O . ILE A 1 89 ? 16.361 0.034 -16.644 1.00 57.97 89 ILE A O 1
ATOM 728 N N . CYS A 1 90 ? 15.031 1.510 -17.661 1.00 50.12 90 CYS A N 1
ATOM 729 C CA . CYS A 1 90 ? 16.102 2.179 -18.388 1.00 50.12 90 CYS A CA 1
ATOM 730 C C . CYS A 1 90 ? 16.568 3.436 -17.648 1.00 50.12 90 CYS A C 1
ATOM 732 O O . CYS A 1 90 ? 15.893 4.462 -17.631 1.00 50.12 90 CYS A O 1
ATOM 734 N N . CYS A 1 91 ? 17.759 3.324 -17.067 1.00 50.22 91 CYS A N 1
ATOM 735 C CA . CYS A 1 91 ? 18.545 4.370 -16.430 1.00 50.22 91 CYS A CA 1
ATOM 736 C C . CYS A 1 91 ? 18.375 5.742 -17.106 1.00 50.22 91 CYS A C 1
ATOM 738 O O . CYS A 1 91 ? 18.916 5.973 -18.183 1.00 50.22 91 CYS A O 1
ATOM 740 N N . THR A 1 92 ? 17.658 6.655 -16.456 1.00 47.56 92 THR A N 1
ATOM 741 C CA . THR A 1 92 ? 17.682 8.090 -16.770 1.00 47.56 92 THR A CA 1
ATOM 742 C C . THR A 1 92 ? 18.193 8.801 -15.522 1.00 47.56 92 THR A C 1
ATOM 744 O O . THR A 1 92 ? 17.435 8.998 -14.580 1.00 47.56 92 THR A O 1
ATOM 747 N N . GLU A 1 93 ? 19.508 9.045 -15.474 1.00 49.59 93 GLU A N 1
ATOM 748 C CA . GLU A 1 93 ? 20.307 9.985 -14.647 1.00 49.59 93 GLU A CA 1
ATOM 749 C C . GLU A 1 93 ? 19.976 10.309 -13.160 1.00 49.59 93 GLU A C 1
ATOM 751 O O . GLU A 1 93 ? 20.748 11.036 -12.538 1.00 49.59 93 GLU A O 1
ATOM 756 N N . ASN A 1 94 ? 18.922 9.788 -12.527 1.00 52.22 94 ASN A N 1
ATOM 757 C CA . ASN A 1 94 ? 18.528 10.115 -11.151 1.00 52.22 94 ASN A CA 1
ATOM 758 C C . ASN A 1 94 ? 18.465 8.857 -10.272 1.00 52.22 94 ASN A C 1
ATOM 760 O O . ASN A 1 94 ? 17.502 8.090 -10.276 1.00 52.22 94 ASN A O 1
ATOM 764 N N . CYS A 1 95 ? 19.519 8.679 -9.473 1.00 52.88 95 CYS A N 1
ATOM 765 C CA . CYS A 1 95 ? 19.764 7.563 -8.550 1.00 52.88 95 CYS A CA 1
ATOM 766 C C . CYS A 1 95 ? 18.627 7.310 -7.530 1.00 52.88 95 CYS A C 1
ATOM 768 O O . CYS A 1 95 ? 18.449 6.185 -7.056 1.00 52.88 95 CYS A O 1
ATOM 770 N N . ASP A 1 96 ? 17.805 8.316 -7.221 1.00 57.28 96 ASP A N 1
ATOM 771 C CA . ASP A 1 96 ? 16.818 8.242 -6.137 1.00 57.28 96 ASP A CA 1
ATOM 772 C C . ASP A 1 96 ? 15.616 7.323 -6.415 1.00 57.28 96 ASP A C 1
ATOM 774 O O . ASP A 1 96 ? 15.009 6.804 -5.465 1.00 57.28 96 ASP A O 1
ATOM 778 N N . SER A 1 97 ? 15.280 7.086 -7.686 1.00 61.97 97 SER A N 1
ATOM 779 C CA . SER A 1 97 ? 14.123 6.271 -8.098 1.00 61.97 97 SER A CA 1
ATOM 780 C C . SER A 1 97 ? 14.427 4.773 -8.201 1.00 61.97 97 SER A C 1
ATOM 782 O O . SER A 1 97 ? 13.505 3.971 -8.303 1.00 61.97 97 SER A O 1
ATOM 784 N N . SER A 1 98 ? 15.695 4.369 -8.098 1.00 65.69 98 SER A N 1
ATOM 785 C CA . SER A 1 98 ? 16.150 2.969 -8.226 1.00 65.69 98 SER A CA 1
ATOM 786 C C . SER A 1 98 ? 15.467 1.982 -7.267 1.00 65.69 98 SER A C 1
ATOM 788 O O . SER A 1 98 ? 15.344 0.795 -7.554 1.00 65.69 98 SER A O 1
ATOM 790 N N . HIS A 1 99 ? 14.986 2.471 -6.123 1.00 79.06 99 HIS A N 1
ATOM 791 C CA . HIS A 1 99 ? 14.351 1.657 -5.088 1.00 79.06 99 HIS A CA 1
ATOM 792 C C . HIS A 1 99 ? 12.866 1.975 -4.904 1.00 79.06 99 HIS A C 1
ATOM 794 O O . HIS A 1 99 ? 12.329 1.771 -3.813 1.00 79.06 99 HIS A O 1
ATOM 800 N N . SER A 1 100 ? 12.195 2.502 -5.930 1.00 84.69 100 SER A N 1
ATOM 801 C CA . SER A 1 100 ? 10.816 2.986 -5.813 1.00 84.69 100 SER A CA 1
ATOM 802 C C . SER A 1 100 ? 9.847 1.886 -5.332 1.00 84.69 100 SER A C 1
ATOM 804 O O . SER A 1 100 ? 9.106 2.111 -4.373 1.00 84.69 100 SER A O 1
ATOM 806 N N . LEU A 1 101 ? 9.938 0.664 -5.880 1.00 87.94 101 LEU A N 1
ATOM 807 C CA . LEU A 1 101 ? 9.136 -0.487 -5.448 1.00 87.94 101 LEU A CA 1
ATOM 808 C C . LEU A 1 101 ? 9.392 -0.846 -3.978 1.00 87.94 101 LEU A C 1
ATOM 810 O O . LEU A 1 101 ? 8.458 -1.039 -3.199 1.00 87.94 101 LEU A O 1
ATOM 814 N N . MET A 1 102 ? 10.658 -0.905 -3.566 1.00 87.12 102 MET A N 1
ATOM 815 C CA . MET A 1 102 ? 11.021 -1.269 -2.194 1.00 87.12 102 MET A CA 1
ATOM 816 C C . MET A 1 102 ? 10.590 -0.191 -1.191 1.00 87.12 102 MET A C 1
ATOM 818 O O . MET A 1 102 ? 10.036 -0.504 -0.134 1.00 87.12 102 MET A O 1
ATOM 822 N N . LYS A 1 103 ? 10.764 1.086 -1.553 1.00 88.31 103 LYS A N 1
ATOM 823 C CA . LYS A 1 103 ? 10.264 2.239 -0.794 1.00 88.31 103 LYS A CA 1
ATOM 824 C C . LYS A 1 103 ? 8.736 2.194 -0.691 1.00 88.31 103 LYS A C 1
ATOM 826 O O . LYS A 1 103 ? 8.204 2.373 0.404 1.00 88.31 103 LYS A O 1
ATOM 831 N N . PHE A 1 104 ? 8.033 1.890 -1.785 1.00 91.81 104 PHE A N 1
ATOM 832 C CA . PHE A 1 104 ? 6.579 1.718 -1.795 1.00 91.81 104 PHE A CA 1
ATOM 833 C C . PHE A 1 104 ? 6.149 0.620 -0.821 1.00 91.81 104 PHE A C 1
ATOM 835 O O . PHE A 1 104 ? 5.316 0.874 0.047 1.00 91.81 104 PHE A O 1
ATOM 842 N N . LEU A 1 105 ? 6.753 -0.571 -0.908 1.00 92.81 105 LEU A N 1
ATOM 843 C CA . LEU A 1 105 ? 6.431 -1.698 -0.031 1.00 92.81 105 LEU A CA 1
ATOM 844 C C . LEU A 1 105 ? 6.693 -1.360 1.438 1.00 92.81 105 LEU A C 1
ATOM 846 O O . LEU A 1 105 ? 5.889 -1.708 2.302 1.00 92.81 105 LEU A O 1
ATOM 850 N N . TYR A 1 106 ? 7.782 -0.648 1.729 1.00 92.31 106 TYR A N 1
ATOM 851 C CA . TYR A 1 106 ? 8.109 -0.210 3.083 1.00 92.31 106 TYR A CA 1
ATOM 852 C C . TYR A 1 106 ? 7.073 0.775 3.643 1.00 92.31 106 TYR A C 1
ATOM 854 O O . TYR A 1 106 ? 6.595 0.605 4.769 1.00 92.31 106 TYR A O 1
ATOM 862 N N . VAL A 1 107 ? 6.680 1.778 2.854 1.00 92.62 107 VAL A N 1
ATOM 863 C CA . VAL A 1 107 ? 5.660 2.757 3.259 1.00 92.62 107 VAL A CA 1
ATOM 864 C C . VAL A 1 107 ? 4.290 2.087 3.400 1.00 92.62 107 VAL A C 1
ATOM 866 O O . VAL A 1 107 ? 3.633 2.277 4.426 1.00 92.62 107 VAL A O 1
ATOM 869 N N . LEU A 1 108 ? 3.896 1.246 2.438 1.00 94.75 108 LEU A N 1
ATOM 870 C CA . LEU A 1 108 ? 2.657 0.464 2.480 1.00 94.75 108 LEU A CA 1
ATOM 871 C C . LEU A 1 108 ? 2.610 -0.402 3.741 1.00 94.75 108 LEU A C 1
ATOM 873 O O . LEU A 1 108 ? 1.638 -0.369 4.489 1.00 94.75 108 LEU A O 1
ATOM 877 N N . ARG A 1 109 ? 3.693 -1.127 4.031 1.00 93.56 109 ARG A N 1
ATOM 878 C CA . ARG A 1 109 ? 3.834 -1.956 5.232 1.00 93.56 109 ARG A CA 1
ATOM 879 C C . ARG A 1 109 ? 3.595 -1.160 6.520 1.00 93.56 109 ARG A C 1
ATOM 881 O O . ARG A 1 109 ? 3.006 -1.700 7.459 1.00 93.56 109 ARG A O 1
ATOM 888 N N . GLY A 1 110 ? 4.087 0.077 6.585 1.00 92.62 110 GLY A N 1
ATOM 889 C CA . GLY A 1 110 ? 3.855 0.983 7.710 1.00 92.62 110 GLY A CA 1
ATOM 890 C C . GLY A 1 110 ? 2.384 1.379 7.836 1.00 92.62 110 GLY A C 1
ATOM 891 O O . GLY A 1 110 ? 1.811 1.237 8.911 1.00 92.62 110 GLY A O 1
ATOM 892 N N . LEU A 1 111 ? 1.770 1.790 6.725 1.00 92.50 111 LEU A N 1
ATOM 893 C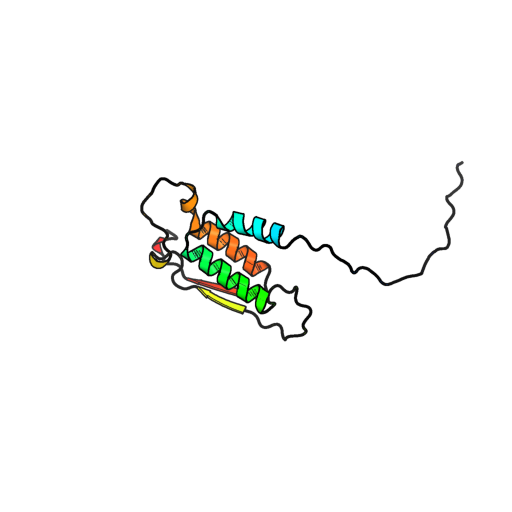 CA . LEU A 1 111 ? 0.364 2.200 6.661 1.00 92.50 111 LEU A CA 1
ATOM 894 C C . LEU A 1 111 ? -0.605 1.072 7.066 1.00 92.50 111 LEU A C 1
ATOM 896 O O . LEU A 1 111 ? -1.565 1.293 7.806 1.00 92.50 111 LEU A O 1
ATOM 900 N N . LEU A 1 112 ? -0.328 -0.158 6.626 1.00 94.06 112 LEU A N 1
ATOM 901 C CA . LEU A 1 112 ? -1.128 -1.333 6.986 1.00 94.06 112 LEU A CA 1
ATOM 902 C C . LEU A 1 112 ? -0.978 -1.699 8.468 1.00 94.06 112 LEU A C 1
ATOM 904 O O . LEU A 1 112 ? -1.944 -2.104 9.096 1.00 94.06 112 LEU A O 1
ATOM 908 N N . ARG A 1 113 ? 0.211 -1.520 9.064 1.00 92.69 113 ARG A N 1
ATOM 909 C CA . ARG A 1 113 ? 0.418 -1.762 10.507 1.00 92.69 113 ARG A CA 1
ATOM 910 C C . ARG A 1 113 ? -0.343 -0.793 11.400 1.00 92.69 113 ARG A C 1
ATOM 912 O O . ARG A 1 113 ? -0.630 -1.134 12.541 1.00 92.69 113 ARG A O 1
ATOM 919 N N . THR A 1 114 ? -0.628 0.404 10.902 1.00 90.38 114 THR A N 1
ATOM 920 C CA . THR A 1 114 ? -1.385 1.431 11.623 1.00 90.38 114 THR A CA 1
ATOM 921 C C . THR A 1 114 ? -2.873 1.412 11.275 1.00 90.38 114 THR A C 1
ATOM 923 O O . THR A 1 114 ? -3.565 2.383 11.552 1.00 90.38 114 THR A O 1
ATOM 926 N N . SER A 1 115 ? -3.371 0.353 10.631 1.00 91.12 115 SER A N 1
ATOM 927 C CA . SER A 1 115 ? -4.782 0.220 10.270 1.00 91.12 115 SER A CA 1
ATOM 928 C C . SER A 1 115 ? -5.287 -1.209 10.459 1.00 91.12 115 SER A C 1
ATOM 930 O O . SER A 1 115 ? -4.519 -2.167 10.506 1.00 91.12 115 SER A O 1
ATOM 932 N N . LEU A 1 116 ? -6.603 -1.372 10.554 1.00 92.19 116 LEU A N 1
ATOM 933 C CA . LEU A 1 116 ? -7.264 -2.671 10.585 1.00 92.19 116 LEU A CA 1
ATOM 934 C C . LEU A 1 116 ? -7.425 -3.209 9.157 1.00 92.19 116 LEU A C 1
ATOM 936 O O . LEU A 1 116 ? -8.527 -3.262 8.605 1.00 92.19 116 LEU A O 1
ATOM 940 N N . SER A 1 117 ? -6.303 -3.569 8.540 1.00 93.44 117 SER A N 1
ATOM 941 C CA . SER A 1 117 ? -6.263 -4.005 7.149 1.00 93.44 117 SER A CA 1
ATOM 942 C C . SER A 1 117 ? -5.317 -5.183 6.917 1.00 93.44 117 SER A C 1
ATOM 944 O O . SER A 1 117 ? -4.382 -5.434 7.677 1.00 93.44 117 SER A O 1
ATOM 946 N N . ALA A 1 118 ? -5.573 -5.922 5.843 1.00 95.06 118 ALA A N 1
ATOM 947 C CA . ALA A 1 118 ? -4.699 -6.962 5.322 1.00 95.06 118 ALA A CA 1
ATOM 948 C C . ALA A 1 118 ? -4.506 -6.740 3.821 1.00 95.06 118 ALA A C 1
ATOM 950 O O . ALA A 1 118 ? -5.464 -6.443 3.107 1.00 95.06 118 ALA A O 1
ATOM 951 N N . CYS A 1 119 ? -3.274 -6.900 3.340 1.00 97.00 119 CYS A N 1
ATOM 952 C CA . CYS A 1 119 ? -2.934 -6.726 1.934 1.00 97.00 119 CYS A CA 1
ATOM 953 C C . CYS A 1 119 ? -2.257 -7.983 1.389 1.00 97.00 119 CYS A C 1
ATOM 955 O O . CYS A 1 119 ? -1.304 -8.480 1.990 1.00 97.00 119 CYS A O 1
ATOM 957 N N . ILE A 1 120 ? -2.745 -8.472 0.252 1.00 97.38 120 ILE A N 1
ATOM 958 C CA . ILE A 1 120 ? -2.122 -9.540 -0.529 1.00 97.38 120 ILE A CA 1
ATOM 959 C C . ILE A 1 120 ? -1.540 -8.909 -1.786 1.00 97.38 120 ILE A C 1
ATOM 961 O O . ILE A 1 120 ? -2.220 -8.161 -2.490 1.00 97.38 120 ILE A O 1
ATOM 965 N N . ILE A 1 121 ? -0.280 -9.225 -2.065 1.00 95.94 121 ILE A N 1
ATOM 966 C CA . ILE A 1 121 ? 0.463 -8.681 -3.196 1.00 95.94 121 ILE A CA 1
ATOM 967 C C . ILE A 1 121 ? 0.977 -9.841 -4.039 1.00 95.94 121 ILE A C 1
ATOM 969 O O . ILE A 1 121 ? 1.572 -10.776 -3.507 1.00 95.94 121 ILE A O 1
ATOM 973 N N . THR A 1 122 ? 0.785 -9.761 -5.353 1.00 95.5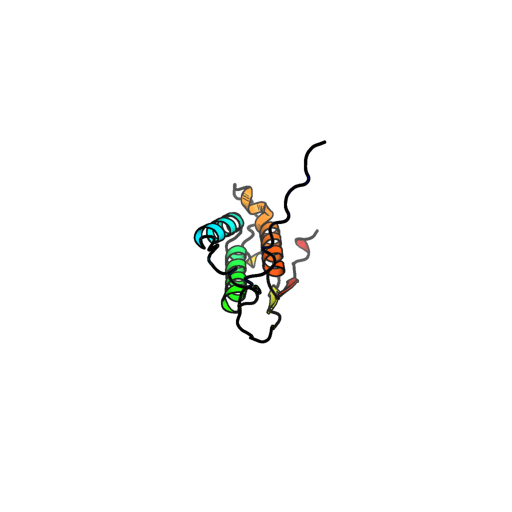6 122 THR A N 1
ATOM 974 C CA . THR A 1 122 ? 1.412 -10.678 -6.314 1.00 95.56 122 THR A CA 1
ATOM 975 C C . THR A 1 122 ? 2.454 -9.924 -7.139 1.00 95.56 122 THR A C 1
ATOM 977 O O . THR A 1 122 ? 2.154 -8.842 -7.649 1.00 95.56 122 THR A O 1
ATOM 980 N N . MET A 1 123 ? 3.645 -10.503 -7.288 1.00 91.00 123 MET A N 1
ATOM 981 C CA . MET A 1 123 ? 4.780 -9.967 -8.052 1.00 91.00 123 MET A CA 1
ATOM 982 C C . MET A 1 123 ? 5.076 -10.851 -9.272 1.00 91.00 123 MET A C 1
ATOM 984 O O . MET A 1 123 ? 5.021 -12.075 -9.133 1.00 91.00 123 MET A O 1
ATOM 988 N N . PRO A 1 124 ? 5.473 -10.288 -10.427 1.00 87.62 124 PRO A N 1
ATOM 989 C CA . PRO A 1 124 ? 6.202 -11.033 -11.451 1.00 87.62 124 PRO A CA 1
ATOM 990 C C . PRO A 1 124 ? 7.500 -11.627 -10.879 1.00 87.62 124 PRO A C 1
ATOM 992 O O . PRO A 1 124 ? 8.239 -10.950 -10.166 1.00 87.62 124 PRO A O 1
ATOM 995 N N . THR A 1 125 ? 7.800 -12.885 -11.205 1.00 83.25 125 THR A N 1
ATOM 996 C CA . THR A 1 125 ? 8.940 -13.636 -10.639 1.00 83.25 125 THR A CA 1
ATOM 997 C C . THR A 1 125 ? 10.302 -13.022 -10.959 1.00 83.25 125 THR A C 1
ATOM 999 O O . THR A 1 125 ? 11.204 -13.077 -10.130 1.00 83.25 125 THR A O 1
ATOM 1002 N N . HIS A 1 126 ? 10.436 -12.381 -12.121 1.00 73.19 126 HIS A N 1
ATOM 1003 C CA . HIS A 1 126 ? 11.677 -11.749 -12.576 1.00 73.19 126 HIS A CA 1
ATOM 1004 C C . HIS A 1 126 ? 12.165 -10.584 -11.693 1.00 73.19 126 HIS A C 1
ATOM 1006 O O . HIS A 1 126 ? 13.288 -10.133 -11.873 1.00 73.19 126 HIS A O 1
ATOM 1012 N N . LEU A 1 127 ? 11.354 -10.099 -10.743 1.00 69.69 127 LEU A N 1
ATOM 1013 C CA . LEU A 1 127 ? 11.737 -9.051 -9.784 1.00 69.69 127 LEU A CA 1
ATOM 1014 C C . LEU A 1 127 ? 12.399 -9.588 -8.506 1.00 69.69 127 LEU A C 1
ATOM 1016 O O . LEU A 1 127 ? 12.843 -8.802 -7.674 1.00 69.69 127 LEU A O 1
ATOM 1020 N N . ILE A 1 128 ? 12.378 -10.908 -8.306 1.00 65.88 128 ILE A N 1
ATOM 1021 C CA . ILE A 1 128 ? 12.797 -11.571 -7.060 1.00 65.88 128 ILE A CA 1
ATOM 1022 C C . ILE A 1 128 ? 14.049 -12.444 -7.291 1.00 65.88 128 ILE A C 1
ATOM 1024 O O . ILE A 1 128 ? 14.578 -13.013 -6.340 1.00 65.88 128 ILE A O 1
ATOM 1028 N N . GLN A 1 129 ? 14.518 -12.557 -8.540 1.00 53.69 129 GLN A N 1
ATOM 1029 C CA . GLN A 1 129 ? 15.708 -13.336 -8.904 1.00 53.69 129 GLN A CA 1
ATOM 1030 C C . GLN A 1 129 ? 17.015 -12.586 -8.672 1.00 53.69 129 GLN A C 1
ATOM 1032 O O . GLN A 1 129 ? 17.059 -11.369 -8.953 1.00 53.69 129 GLN A O 1
#

Secondary structure (DSSP, 8-state):
-PPPPP-------------------HHHHHHHHHHHTTTS-HHHHHHHHHHHHHHHHTTTTS--------PPEEEEE-STTSGGG----S--S-GGGTTHHHHHHHHHHHHHHTTTEEEEE---GGG--

Sequence (129 aa):
ELPAPLLDDNYKKELNEDIGNQKTPESNIKMKIAWRYHSLTHGYKKLLQFIQNIIYEEGFDGSSHKKKQKNILRIGVQSLGSPLWGDDICCTENCDSSHSLMKFLYVLRGLLRTSLSACIITMPTHLIQ

Organism: Galemys pyrenaicus (NCBI:txid202257)

Radius of gyration: 23.55 Å; chains: 1; bounding box: 39×34×82 Å

InterPro domains:
  IPR008728 Elongator complex protein 4 [PF05625] (43-128)
  IPR008728 Elongator complex protein 4 [PTHR12896] (39-129)
  IPR027417 P-loop containing nucleoside triphosphate hydrolase [G3DSA:3.40.50.300] (10-129)